Protein AF-A0A1X7VR69-F1 (afdb_monomer_lite)

Structure (mmCIF, N/CA/C/O backbone):
data_AF-A0A1X7VR69-F1
#
_entry.id   AF-A0A1X7VR69-F1
#
loop_
_atom_site.group_PDB
_atom_site.id
_atom_site.type_symbol
_atom_site.label_atom_id
_atom_site.label_alt_id
_atom_site.label_comp_id
_atom_site.label_asym_id
_atom_site.label_entity_id
_atom_site.label_seq_id
_atom_site.pdbx_PDB_ins_code
_atom_site.Cartn_x
_atom_site.Cartn_y
_atom_site.Cartn_z
_atom_site.occupancy
_atom_site.B_iso_or_equiv
_atom_site.auth_seq_id
_atom_site.auth_comp_id
_atom_site.auth_asym_id
_atom_site.auth_atom_id
_atom_site.pdbx_PDB_model_num
ATOM 1 N N . MET A 1 1 ? -7.057 25.948 -11.021 1.00 40.62 1 MET A N 1
ATOM 2 C CA . MET A 1 1 ? -7.199 24.476 -10.933 1.00 40.62 1 MET A CA 1
ATOM 3 C C . MET A 1 1 ? -6.346 23.959 -9.786 1.00 40.62 1 MET A C 1
ATOM 5 O O . MET A 1 1 ? -5.174 24.310 -9.721 1.00 40.62 1 MET A O 1
ATOM 9 N N . ARG A 1 2 ? -6.923 23.201 -8.846 1.00 49.00 2 ARG A N 1
ATOM 10 C CA . ARG A 1 2 ? -6.155 22.525 -7.790 1.00 49.00 2 ARG A CA 1
ATOM 11 C C . ARG A 1 2 ? -5.768 21.129 -8.292 1.00 49.00 2 ARG A C 1
ATOM 13 O O . ARG A 1 2 ? -6.654 20.323 -8.523 1.00 49.00 2 ARG A O 1
ATOM 20 N N . GLY A 1 3 ? -4.468 20.858 -8.397 1.00 63.47 3 GLY A N 1
ATOM 21 C CA . GLY A 1 3 ? -3.922 19.511 -8.611 1.00 63.47 3 GLY A CA 1
ATOM 22 C C . GLY A 1 3 ? -3.914 19.012 -10.060 1.00 63.47 3 GLY A C 1
ATOM 23 O O . GLY A 1 3 ? -4.536 19.594 -10.944 1.00 63.47 3 GLY A O 1
ATOM 24 N N . ALA A 1 4 ? -3.158 17.933 -10.284 1.00 70.06 4 ALA A N 1
ATOM 25 C CA . ALA A 1 4 ? -3.214 17.156 -11.518 1.00 70.06 4 ALA A CA 1
ATOM 26 C C . ALA A 1 4 ? -4.571 16.423 -11.622 1.00 70.06 4 ALA A C 1
ATOM 28 O O . ALA A 1 4 ? -5.158 16.105 -10.578 1.00 70.06 4 ALA A O 1
ATOM 29 N N . PRO A 1 5 ? -5.067 16.136 -12.841 1.00 77.81 5 PRO A N 1
ATOM 30 C CA . PRO A 1 5 ? -6.246 15.295 -13.031 1.00 77.81 5 PRO A CA 1
ATOM 31 C C . PRO A 1 5 ? -6.107 13.965 -12.276 1.00 77.81 5 PRO A C 1
ATOM 33 O O . PRO A 1 5 ? -5.061 13.318 -12.348 1.00 77.81 5 PRO A O 1
ATOM 36 N N . HIS A 1 6 ? -7.144 13.577 -11.538 1.00 86.06 6 HIS A N 1
ATOM 37 C CA . HIS A 1 6 ? -7.204 12.324 -10.787 1.00 86.06 6 HIS A CA 1
ATOM 38 C C . HIS A 1 6 ? -8.634 11.783 -10.781 1.00 86.06 6 HIS A C 1
ATOM 40 O O . HIS A 1 6 ? -9.585 12.533 -10.998 1.00 86.06 6 HIS A O 1
ATOM 46 N N . TYR A 1 7 ? -8.761 10.482 -10.534 1.00 85.31 7 TYR A N 1
ATOM 47 C CA . TYR A 1 7 ? -10.036 9.777 -10.485 1.00 85.31 7 TYR A CA 1
ATOM 48 C C . TYR A 1 7 ? -10.262 9.202 -9.090 1.00 85.31 7 TYR A C 1
ATOM 50 O O . TYR A 1 7 ? -9.344 8.635 -8.495 1.00 85.31 7 TYR A O 1
ATOM 58 N N . HIS A 1 8 ? -11.497 9.306 -8.610 1.00 86.06 8 HIS A N 1
ATOM 59 C CA . HIS A 1 8 ? -12.001 8.515 -7.494 1.00 86.06 8 HIS A CA 1
ATOM 60 C C . HIS A 1 8 ? -12.734 7.311 -8.087 1.00 86.06 8 HIS A C 1
ATOM 62 O O . HIS A 1 8 ? -13.628 7.481 -8.914 1.00 86.06 8 HIS A O 1
ATOM 68 N N . ILE A 1 9 ? -12.310 6.097 -7.733 1.00 87.19 9 ILE A N 1
ATOM 69 C CA . ILE A 1 9 ? -12.831 4.853 -8.314 1.00 87.19 9 ILE A CA 1
ATOM 70 C C . ILE A 1 9 ? -13.167 3.890 -7.181 1.00 87.19 9 ILE A C 1
ATOM 72 O O . ILE A 1 9 ? -12.356 3.684 -6.279 1.00 87.19 9 ILE A O 1
ATOM 76 N N . LEU A 1 10 ? -14.337 3.262 -7.273 1.00 87.94 10 LEU A N 1
ATOM 77 C CA . LEU A 1 10 ? -14.704 2.099 -6.475 1.00 87.94 10 LEU A CA 1
ATOM 78 C C . LEU A 1 10 ? -14.611 0.854 -7.359 1.00 87.94 10 LEU A C 1
ATOM 80 O O . LEU A 1 10 ? -15.215 0.801 -8.429 1.00 87.94 10 LEU A O 1
ATOM 84 N N . LEU A 1 11 ? -13.834 -0.136 -6.919 1.00 88.62 11 LEU A N 1
ATOM 85 C CA . LEU A 1 11 ? -13.687 -1.416 -7.608 1.00 88.62 11 LEU A CA 1
ATOM 86 C C . LEU A 1 11 ? -14.451 -2.479 -6.829 1.00 88.62 11 LEU A C 1
ATOM 88 O O . LEU A 1 11 ? -14.014 -2.904 -5.760 1.00 88.62 11 LEU A O 1
ATOM 92 N N . TRP A 1 12 ? -15.593 -2.897 -7.367 1.00 89.06 12 TRP A N 1
ATOM 93 C CA . TRP A 1 12 ? -16.357 -4.000 -6.803 1.00 89.06 12 TRP A CA 1
ATOM 94 C C . TRP A 1 12 ? -15.747 -5.330 -7.241 1.00 89.06 12 TRP A C 1
ATOM 96 O O . TRP A 1 12 ? -15.556 -5.567 -8.434 1.00 89.06 12 TRP A O 1
ATOM 106 N N . ILE A 1 13 ? -15.440 -6.195 -6.277 1.00 90.12 13 ILE A N 1
ATOM 107 C CA . ILE A 1 13 ? -14.959 -7.553 -6.528 1.00 90.12 13 ILE A CA 1
ATOM 108 C C . ILE A 1 13 ? -16.006 -8.502 -5.966 1.00 90.12 13 ILE A C 1
ATOM 110 O O . ILE A 1 13 ? -16.326 -8.455 -4.778 1.00 90.12 13 ILE A O 1
ATOM 114 N N . GLU A 1 14 ? -16.549 -9.346 -6.836 1.00 89.94 14 GLU A N 1
ATOM 115 C CA . GLU A 1 14 ? -17.509 -10.367 -6.441 1.00 89.94 14 GLU A CA 1
ATOM 116 C C . GLU A 1 14 ? -16.890 -11.301 -5.391 1.00 89.94 14 GLU A C 1
ATOM 118 O O . GLU A 1 14 ? -15.737 -11.715 -5.525 1.00 89.94 14 GLU A O 1
ATOM 123 N N . ASN A 1 15 ? -17.654 -11.612 -4.340 1.00 89.31 15 ASN A N 1
ATOM 124 C CA . ASN A 1 15 ? -17.238 -12.493 -3.244 1.00 89.31 15 ASN A CA 1
ATOM 125 C C . ASN A 1 15 ? -15.947 -12.053 -2.525 1.00 89.31 15 ASN A C 1
ATOM 127 O O . ASN A 1 15 ? -15.228 -12.889 -1.979 1.00 89.31 15 ASN A O 1
ATOM 131 N N . ALA A 1 16 ? -15.631 -10.752 -2.516 1.00 91.38 16 ALA A N 1
ATOM 132 C CA . ALA A 1 16 ? -14.581 -10.239 -1.644 1.00 91.38 16 ALA A CA 1
ATOM 133 C C . ALA A 1 16 ? -14.927 -10.554 -0.174 1.00 91.38 16 ALA A C 1
ATOM 135 O O . ALA A 1 16 ? -16.074 -10.324 0.227 1.00 91.38 16 ALA A O 1
ATOM 136 N N . PRO A 1 17 ? -13.967 -11.055 0.629 1.00 92.75 17 PRO A N 1
ATOM 137 C CA . PRO A 1 17 ? -14.214 -11.342 2.036 1.00 92.75 17 PRO A CA 1
ATOM 138 C C . PRO A 1 17 ? -14.512 -10.037 2.778 1.00 92.75 17 PRO A C 1
ATOM 140 O O . PRO A 1 17 ? -14.165 -8.960 2.291 1.00 92.75 17 PRO A O 1
ATOM 143 N N . VAL A 1 18 ? -15.143 -10.120 3.945 1.00 88.38 18 VAL A N 1
ATOM 144 C CA . VAL A 1 18 ? -15.627 -8.995 4.752 1.00 88.38 18 VAL A CA 1
ATOM 145 C C . VAL A 1 18 ? -15.088 -9.108 6.174 1.00 88.38 18 VAL A C 1
ATOM 147 O O . VAL A 1 18 ? -15.198 -10.153 6.819 1.00 88.38 18 VAL A O 1
ATOM 150 N N . VAL A 1 19 ? -14.533 -8.010 6.697 1.00 86.69 19 VAL A N 1
ATOM 151 C CA . VAL A 1 19 ? -13.987 -7.986 8.061 1.00 86.69 19 VAL A CA 1
ATOM 152 C C . VAL A 1 19 ? -15.101 -8.210 9.082 1.00 86.69 19 VAL A C 1
ATOM 154 O O . VAL A 1 19 ? -16.153 -7.580 9.021 1.00 86.69 19 VAL A O 1
ATOM 157 N N . GLY A 1 20 ? -14.852 -9.106 10.039 1.00 84.81 20 GLY A N 1
ATOM 158 C CA . GLY A 1 20 ? -15.806 -9.455 11.094 1.00 84.81 20 GLY A CA 1
ATOM 159 C C . GLY A 1 20 ? -16.862 -10.484 10.679 1.00 84.81 20 GLY A C 1
ATOM 160 O O . GLY A 1 20 ? -17.636 -10.911 11.531 1.00 84.81 20 GLY A O 1
ATOM 161 N N . ILE A 1 21 ? -16.882 -10.902 9.407 1.00 88.38 21 ILE A N 1
ATOM 162 C CA . ILE A 1 21 ? -17.736 -11.989 8.908 1.00 88.38 21 ILE A CA 1
ATOM 163 C C . ILE A 1 21 ? -16.867 -13.172 8.485 1.00 88.38 21 ILE A C 1
ATOM 165 O O . ILE A 1 21 ? -17.025 -14.271 9.013 1.00 88.38 21 ILE A O 1
ATOM 169 N N . ASP A 1 22 ? -15.946 -12.936 7.553 1.00 92.19 22 ASP A N 1
ATOM 170 C CA . ASP A 1 22 ? -15.047 -13.958 7.026 1.00 92.19 22 ASP A CA 1
ATOM 171 C C . ASP A 1 22 ? -13.801 -14.106 7.906 1.00 92.19 22 ASP A C 1
ATOM 173 O O . ASP A 1 22 ? -13.505 -13.269 8.771 1.00 92.19 22 ASP A O 1
ATOM 177 N N . ARG A 1 23 ? -13.052 -15.195 7.699 1.00 92.94 23 ARG A N 1
ATOM 178 C CA . ARG A 1 23 ? -11.877 -15.495 8.524 1.00 92.94 23 ARG A CA 1
ATOM 179 C C . ARG A 1 23 ? -10.810 -14.403 8.368 1.00 92.94 23 ARG A C 1
ATOM 181 O O . ARG A 1 23 ? -10.522 -13.998 7.237 1.00 92.94 23 ARG A O 1
ATOM 188 N N . PRO A 1 24 ? -10.169 -13.944 9.460 1.00 91.25 24 PRO A N 1
ATOM 189 C CA . PRO A 1 24 ? -9.133 -12.913 9.388 1.00 91.25 24 PRO A CA 1
ATOM 190 C C . PRO A 1 24 ? -8.010 -13.240 8.399 1.00 91.25 24 PRO A C 1
ATOM 192 O O . PRO A 1 24 ? -7.502 -12.342 7.727 1.00 91.25 24 PRO A O 1
ATOM 195 N N . GLU A 1 25 ? -7.645 -14.515 8.274 1.00 93.44 25 GLU A N 1
ATOM 196 C CA . GLU A 1 25 ? -6.610 -14.999 7.362 1.00 93.44 25 GLU A CA 1
ATOM 197 C C . GLU A 1 25 ? -7.023 -14.835 5.894 1.00 93.44 25 GLU A C 1
ATOM 199 O O . GLU A 1 25 ? -6.213 -14.407 5.073 1.00 93.44 25 GLU A O 1
ATOM 204 N N . GLU A 1 26 ? -8.290 -15.113 5.573 1.00 94.50 26 GLU A N 1
ATOM 205 C CA . GLU A 1 26 ? -8.849 -14.955 4.226 1.00 94.50 26 GLU A CA 1
ATOM 206 C C . GLU A 1 26 ? -8.886 -13.478 3.828 1.00 94.50 26 GLU A C 1
ATOM 208 O O . GLU A 1 26 ? -8.443 -13.115 2.736 1.00 94.50 26 GLU A O 1
ATOM 213 N N . VAL A 1 27 ? -9.317 -12.602 4.743 1.00 94.12 27 VAL A N 1
ATOM 214 C CA . VAL A 1 27 ? -9.287 -11.150 4.522 1.00 94.12 27 VAL A CA 1
ATOM 215 C C . VAL A 1 27 ? -7.850 -10.652 4.341 1.00 94.12 27 VAL A C 1
ATOM 217 O O . VAL A 1 27 ? -7.565 -9.895 3.412 1.00 94.12 27 VAL A O 1
ATOM 220 N N . CYS A 1 28 ? -6.928 -11.085 5.205 1.00 94.44 28 CYS A N 1
ATOM 221 C CA . CYS A 1 28 ? -5.522 -10.697 5.127 1.00 94.44 28 CYS A CA 1
ATOM 222 C C . CYS A 1 28 ? -4.900 -11.105 3.788 1.00 94.44 28 CYS A C 1
ATOM 224 O O . CYS A 1 28 ? -4.306 -10.257 3.118 1.00 94.44 28 CYS A O 1
ATOM 226 N N . SER A 1 29 ? -5.078 -12.364 3.378 1.00 95.25 29 SER A N 1
ATOM 227 C CA . SER A 1 29 ? -4.581 -12.867 2.094 1.00 95.25 29 SER A CA 1
ATOM 228 C C . SER A 1 29 ? -5.179 -12.076 0.935 1.00 95.25 29 SER A C 1
ATOM 230 O O . SER A 1 29 ? -4.450 -11.599 0.069 1.00 95.25 29 SER A O 1
ATOM 232 N N . PHE A 1 30 ? -6.495 -11.839 0.956 1.00 95.62 30 PHE A N 1
ATOM 233 C CA . PHE A 1 30 ? -7.176 -11.096 -0.100 1.00 95.62 30 PHE A CA 1
ATOM 234 C C . PHE A 1 30 ? -6.609 -9.684 -0.293 1.00 95.62 30 PHE A C 1
ATOM 236 O O . PHE A 1 30 ? -6.402 -9.257 -1.436 1.00 95.62 30 PHE A O 1
ATOM 243 N N . ILE A 1 31 ? -6.345 -8.974 0.812 1.00 95.31 31 ILE A N 1
ATOM 244 C CA . ILE A 1 31 ? -5.724 -7.645 0.800 1.00 95.31 31 ILE A CA 1
ATOM 245 C C . ILE A 1 31 ? -4.289 -7.736 0.278 1.00 95.31 31 ILE A C 1
ATOM 247 O O . ILE A 1 31 ? -3.938 -6.984 -0.632 1.00 95.31 31 ILE A O 1
ATOM 251 N N . GLN A 1 32 ? -3.461 -8.630 0.830 1.00 95.25 32 GLN A N 1
ATOM 252 C CA . GLN A 1 32 ? -2.037 -8.725 0.484 1.00 95.25 32 GLN A CA 1
ATOM 253 C C . GLN A 1 32 ? -1.800 -9.126 -0.976 1.00 95.25 32 GLN A C 1
ATOM 255 O O . GLN A 1 32 ? -0.843 -8.646 -1.584 1.00 95.25 32 GLN A O 1
ATOM 260 N N . ASP A 1 33 ? -2.696 -9.919 -1.562 1.00 95.75 33 ASP A N 1
ATOM 261 C CA . ASP A 1 33 ? -2.633 -10.309 -2.974 1.00 95.75 33 ASP A CA 1
ATOM 262 C C . ASP A 1 33 ? -2.873 -9.131 -3.932 1.00 95.75 33 ASP A C 1
ATOM 264 O O . ASP A 1 33 ? -2.450 -9.155 -5.089 1.00 95.75 33 ASP A O 1
ATOM 268 N N . ARG A 1 34 ? -3.587 -8.093 -3.479 1.00 95.94 34 ARG A N 1
ATOM 269 C CA . ARG A 1 34 ? -4.098 -7.014 -4.344 1.00 95.94 34 ARG A CA 1
ATOM 270 C C . ARG A 1 34 ? -3.518 -5.648 -4.023 1.00 95.94 34 ARG A C 1
ATOM 272 O O . ARG A 1 34 ? -3.483 -4.793 -4.907 1.00 95.94 34 ARG A O 1
ATOM 279 N N . ILE A 1 35 ? -3.097 -5.417 -2.789 1.00 96.50 35 ILE A N 1
ATOM 280 C CA . ILE A 1 35 ? -2.642 -4.120 -2.302 1.00 96.50 35 ILE A CA 1
ATOM 281 C C . ILE A 1 35 ? -1.310 -4.322 -1.593 1.00 96.50 35 ILE A C 1
ATOM 283 O O . ILE A 1 35 ? -1.188 -5.098 -0.649 1.00 96.50 35 ILE A O 1
ATOM 287 N N . THR A 1 36 ? -0.303 -3.575 -2.026 1.00 97.25 36 THR A N 1
ATOM 288 C CA . THR A 1 36 ? 1.035 -3.619 -1.449 1.00 97.25 36 THR A CA 1
ATOM 289 C C . THR A 1 36 ? 1.611 -2.215 -1.309 1.00 97.25 36 THR A C 1
ATOM 291 O O . THR A 1 36 ? 1.193 -1.281 -1.988 1.00 97.25 36 THR A O 1
ATOM 294 N N . CYS A 1 37 ? 2.587 -2.053 -0.421 1.00 97.25 37 CYS A N 1
ATOM 295 C CA . CYS A 1 37 ? 3.471 -0.888 -0.386 1.00 97.25 37 CYS A CA 1
ATOM 296 C C . CYS A 1 37 ? 4.927 -1.273 -0.686 1.00 97.25 37 CYS A C 1
ATOM 298 O O . CYS A 1 37 ? 5.840 -0.493 -0.424 1.00 97.25 37 CYS A O 1
ATOM 300 N N . HIS A 1 38 ? 5.147 -2.485 -1.205 1.00 97.62 38 HIS A N 1
ATOM 301 C CA . HIS A 1 38 ? 6.476 -3.024 -1.446 1.00 97.62 38 HIS A CA 1
ATOM 302 C C . HIS A 1 38 ? 7.202 -2.259 -2.556 1.00 97.62 38 HIS A C 1
ATOM 304 O O . HIS A 1 38 ? 6.595 -1.924 -3.576 1.00 97.62 38 HIS A O 1
ATOM 310 N N . ILE A 1 39 ? 8.501 -2.014 -2.380 1.00 98.12 39 ILE A N 1
ATOM 311 C CA . ILE A 1 39 ? 9.385 -1.560 -3.461 1.00 98.12 39 ILE A CA 1
ATOM 312 C C . ILE A 1 39 ? 10.053 -2.810 -4.054 1.00 98.12 39 ILE A C 1
ATOM 314 O O . ILE A 1 39 ? 10.913 -3.380 -3.382 1.00 98.12 39 ILE A O 1
ATOM 318 N N . PRO A 1 40 ? 9.692 -3.240 -5.281 1.00 97.50 40 PRO A N 1
ATOM 319 C CA . PRO A 1 40 ? 10.303 -4.414 -5.904 1.00 97.50 40 PRO A CA 1
ATOM 320 C C . PRO A 1 40 ? 11.804 -4.227 -6.107 1.00 97.50 40 PRO A C 1
ATOM 322 O O . PRO A 1 40 ? 12.267 -3.100 -6.278 1.00 97.50 40 PRO A O 1
ATOM 325 N N . ASP A 1 41 ? 12.561 -5.317 -6.155 1.00 97.19 41 ASP A N 1
ATOM 326 C CA . ASP A 1 41 ? 13.989 -5.253 -6.460 1.00 97.19 41 ASP A CA 1
ATOM 327 C C . ASP A 1 41 ? 14.239 -4.746 -7.896 1.00 97.19 41 ASP A C 1
ATOM 329 O O . ASP A 1 41 ? 13.531 -5.094 -8.845 1.00 97.19 41 ASP A O 1
ATOM 333 N N . SER A 1 42 ? 15.247 -3.884 -8.053 1.00 97.06 42 SER A N 1
ATOM 334 C CA . SER A 1 42 ? 15.538 -3.212 -9.323 1.00 97.06 42 SER A CA 1
ATOM 335 C C . SER A 1 42 ? 16.151 -4.131 -10.378 1.00 97.06 42 SER A C 1
ATOM 337 O O . SER A 1 42 ? 16.090 -3.796 -11.556 1.00 97.06 42 SER A O 1
ATOM 339 N N . ASN A 1 43 ? 16.729 -5.271 -9.989 1.00 97.62 43 ASN A N 1
ATOM 340 C CA . ASN A 1 43 ? 17.314 -6.233 -10.924 1.00 97.62 43 ASN A CA 1
ATOM 341 C C . ASN A 1 43 ? 16.255 -7.210 -11.448 1.00 97.62 43 ASN A C 1
ATOM 343 O O . ASN A 1 43 ? 16.279 -7.591 -12.614 1.00 97.62 43 ASN A O 1
ATOM 347 N N . THR A 1 44 ? 15.307 -7.600 -10.594 1.00 97.50 44 THR A N 1
ATOM 348 C CA . THR A 1 44 ? 14.253 -8.573 -10.931 1.00 97.50 44 THR A CA 1
ATOM 349 C C . THR A 1 44 ? 12.992 -7.935 -11.507 1.00 97.50 44 THR A C 1
ATOM 351 O O . THR A 1 44 ? 12.268 -8.568 -12.272 1.00 97.50 44 THR A O 1
ATOM 354 N N . SER A 1 45 ? 12.680 -6.692 -11.141 1.00 97.31 45 SER A N 1
ATOM 355 C CA . SER A 1 45 ? 11.481 -5.978 -11.596 1.00 97.31 45 SER A CA 1
ATOM 356 C C . SER A 1 45 ? 11.764 -4.484 -11.814 1.00 97.31 45 SER A C 1
ATOM 358 O O . SER A 1 45 ? 11.130 -3.640 -11.169 1.00 97.31 45 SER A O 1
ATOM 360 N N . PRO A 1 46 ? 12.680 -4.134 -12.743 1.00 97.88 46 PRO A N 1
ATOM 361 C CA . PRO A 1 46 ? 13.132 -2.757 -12.961 1.00 97.88 46 PRO A CA 1
ATOM 362 C C . PRO A 1 46 ? 11.982 -1.795 -13.273 1.00 97.88 46 PRO A C 1
ATOM 364 O O . PRO A 1 46 ? 11.902 -0.715 -12.688 1.00 97.88 46 PRO A O 1
ATOM 367 N N . ASP A 1 47 ? 11.038 -2.206 -14.123 1.00 97.94 47 ASP A N 1
ATOM 368 C CA . ASP A 1 47 ? 9.907 -1.360 -14.512 1.00 97.94 47 ASP A CA 1
ATOM 369 C C . ASP A 1 47 ? 9.002 -1.021 -13.326 1.00 97.94 47 ASP A C 1
ATOM 371 O O . ASP A 1 47 ? 8.634 0.136 -13.122 1.00 97.94 47 ASP A O 1
ATOM 375 N N . LEU A 1 48 ? 8.632 -2.018 -12.514 1.00 98.12 48 LEU A N 1
ATOM 376 C CA . LEU A 1 48 ? 7.757 -1.778 -11.369 1.00 98.12 48 LEU A CA 1
ATOM 377 C C . LEU A 1 48 ? 8.500 -1.022 -10.261 1.00 98.12 48 LEU A C 1
ATOM 379 O O . LEU A 1 48 ? 7.915 -0.121 -9.665 1.00 98.12 48 LEU A O 1
ATOM 383 N N . ASN A 1 49 ? 9.786 -1.313 -10.038 1.00 98.56 49 ASN A N 1
ATOM 384 C CA . ASN A 1 49 ? 10.638 -0.521 -9.150 1.00 98.56 49 ASN A CA 1
ATOM 385 C C . ASN A 1 49 ? 10.630 0.961 -9.564 1.00 98.56 49 ASN A C 1
ATOM 387 O O . ASN A 1 49 ? 10.347 1.831 -8.736 1.00 98.56 49 ASN A O 1
ATOM 391 N N . PHE A 1 50 ? 10.842 1.250 -10.851 1.00 98.50 50 PHE A N 1
ATOM 392 C CA . PHE A 1 50 ? 10.794 2.609 -11.385 1.00 98.50 50 PHE A CA 1
ATOM 393 C C . PHE A 1 50 ? 9.425 3.265 -11.165 1.00 98.50 50 PHE A C 1
ATOM 395 O O . PHE A 1 50 ? 9.347 4.399 -10.695 1.00 98.50 50 PHE A O 1
ATOM 402 N N . LEU A 1 51 ? 8.326 2.563 -11.455 1.00 98.44 51 LEU A N 1
ATOM 403 C CA . LEU A 1 51 ? 6.979 3.110 -11.271 1.00 98.44 51 LEU A CA 1
ATOM 404 C C . LEU A 1 51 ? 6.670 3.418 -9.800 1.00 98.44 51 LEU A C 1
A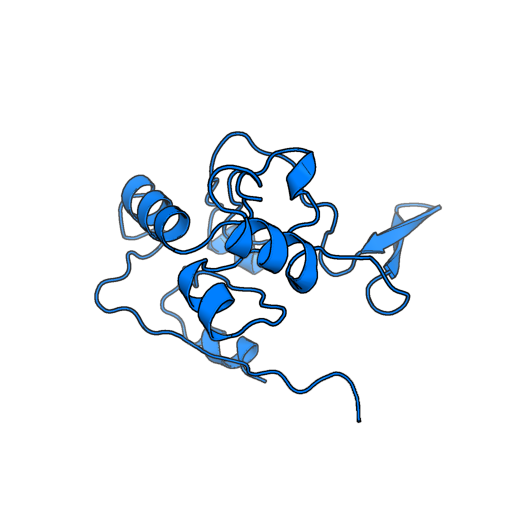TOM 406 O O . LEU A 1 51 ? 6.122 4.481 -9.500 1.00 98.44 51 LEU A O 1
ATOM 410 N N . VAL A 1 52 ? 7.033 2.526 -8.877 1.00 98.06 52 VAL A N 1
ATOM 411 C CA . VAL A 1 52 ? 6.801 2.713 -7.437 1.00 98.06 52 VAL A CA 1
ATOM 412 C C . VAL A 1 52 ? 7.629 3.880 -6.909 1.00 98.06 52 VAL A C 1
ATOM 414 O O . VAL A 1 52 ? 7.085 4.790 -6.278 1.00 98.06 52 VAL A O 1
ATOM 417 N N . THR A 1 53 ? 8.926 3.902 -7.219 1.00 97.69 53 THR A N 1
ATOM 418 C CA . THR A 1 53 ? 9.836 4.964 -6.768 1.00 97.69 53 THR A CA 1
ATOM 419 C C . THR A 1 53 ? 9.457 6.331 -7.340 1.00 97.69 53 THR A C 1
ATOM 421 O O . THR A 1 53 ? 9.557 7.340 -6.637 1.00 97.69 53 THR A O 1
ATOM 424 N N . LYS A 1 54 ? 8.958 6.374 -8.581 1.00 97.25 54 LYS A N 1
ATOM 425 C CA . LYS A 1 54 ? 8.529 7.607 -9.248 1.00 97.25 54 LYS A CA 1
ATOM 426 C C . LYS A 1 54 ? 7.175 8.119 -8.762 1.00 97.25 54 LYS A C 1
ATOM 428 O O . LYS A 1 54 ? 7.045 9.319 -8.526 1.00 97.25 54 LYS A O 1
ATOM 433 N N . TYR A 1 55 ? 6.174 7.246 -8.640 1.00 96.38 55 TYR A N 1
ATOM 434 C CA . TYR A 1 55 ? 4.781 7.670 -8.463 1.00 96.38 55 TYR A CA 1
ATOM 435 C C . TYR A 1 55 ? 4.208 7.426 -7.069 1.00 96.38 55 TYR A C 1
ATOM 437 O O . TYR A 1 55 ? 3.299 8.153 -6.679 1.00 96.38 55 TYR A O 1
ATOM 445 N N . GLN A 1 56 ? 4.707 6.448 -6.308 1.00 97.38 56 GLN A N 1
ATOM 446 C CA . GLN A 1 56 ? 4.117 6.066 -5.014 1.00 97.38 56 GLN A CA 1
ATOM 447 C C . GLN A 1 56 ? 4.898 6.578 -3.800 1.00 97.38 56 GLN A C 1
ATOM 449 O O . GLN A 1 56 ? 4.417 6.481 -2.673 1.00 97.38 56 GLN A O 1
ATOM 454 N N . MET A 1 57 ? 6.077 7.170 -4.004 1.00 96.81 57 MET A N 1
ATOM 455 C CA . MET A 1 57 ? 6.888 7.729 -2.922 1.00 96.81 57 MET A CA 1
ATOM 456 C C . MET A 1 57 ? 6.347 9.077 -2.428 1.00 96.81 57 MET A C 1
ATOM 458 O O . MET A 1 57 ? 6.505 10.117 -3.073 1.00 96.81 57 MET A O 1
ATOM 462 N N . HIS A 1 58 ? 5.780 9.089 -1.222 1.00 96.00 58 HIS A N 1
ATOM 463 C CA . HIS A 1 58 ? 5.271 10.295 -0.587 1.00 96.00 58 HIS A CA 1
ATOM 464 C C . HIS A 1 58 ? 6.394 11.230 -0.117 1.00 96.00 58 HIS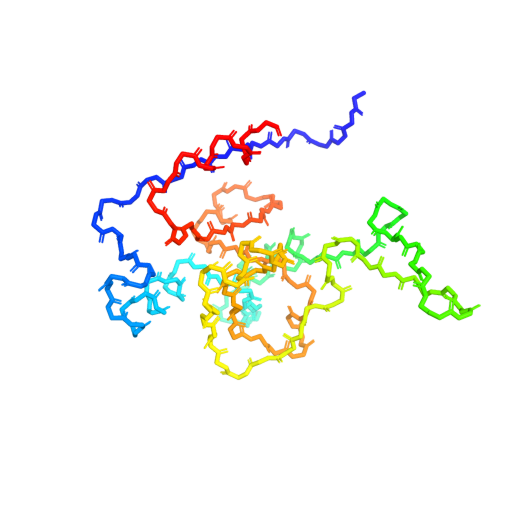 A C 1
ATOM 466 O O . HIS A 1 58 ? 7.136 10.963 0.840 1.00 96.00 58 HIS A O 1
ATOM 472 N N . LYS A 1 59 ? 6.434 12.425 -0.707 1.00 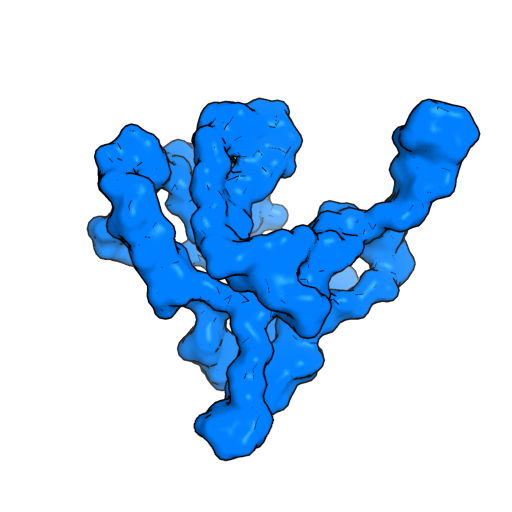94.56 59 LYS A N 1
ATOM 473 C CA . LYS A 1 59 ? 7.278 13.539 -0.264 1.00 94.56 59 LYS A CA 1
ATOM 474 C C . LYS A 1 59 ? 6.410 14.591 0.417 1.00 94.56 59 LYS A C 1
ATOM 476 O O . LYS A 1 59 ? 5.475 15.117 -0.183 1.00 94.56 59 LYS A O 1
ATOM 481 N N . CYS A 1 60 ? 6.716 14.898 1.679 1.00 94.25 60 CYS A N 1
ATOM 482 C CA . CYS A 1 60 ? 5.919 15.871 2.417 1.00 94.25 60 CYS A CA 1
ATOM 483 C C . CYS A 1 60 ? 6.080 17.273 1.816 1.00 94.25 60 CYS A C 1
ATOM 485 O O . CYS A 1 60 ? 7.191 17.803 1.777 1.00 94.25 60 CYS A O 1
ATOM 487 N N . SER A 1 61 ? 4.969 17.908 1.449 1.00 91.88 61 SER A N 1
ATOM 488 C CA . SER A 1 61 ? 4.912 19.302 1.003 1.00 91.88 61 SER A CA 1
ATOM 489 C C . SER A 1 61 ? 4.222 20.192 2.044 1.00 91.88 61 SER A C 1
ATOM 491 O O . SER A 1 61 ? 3.722 19.707 3.062 1.00 91.88 61 SER A O 1
ATOM 493 N N . LYS A 1 62 ? 4.157 21.507 1.789 1.00 91.75 62 LYS A N 1
ATOM 494 C CA . LYS A 1 62 ? 3.391 22.449 2.630 1.00 91.75 62 LYS A CA 1
ATOM 495 C C . LYS A 1 62 ? 1.913 22.056 2.753 1.00 91.75 62 LYS A C 1
ATOM 497 O O . LYS A 1 62 ? 1.297 22.345 3.766 1.00 91.75 62 LYS A O 1
ATOM 502 N N . TYR A 1 63 ? 1.364 21.371 1.748 1.00 89.12 63 TYR A N 1
ATOM 503 C CA . TYR A 1 63 ? -0.031 20.937 1.745 1.00 89.12 63 TYR A CA 1
ATOM 504 C C . TYR A 1 63 ? -0.323 19.850 2.787 1.00 89.12 63 TYR A C 1
ATOM 506 O O . TYR A 1 63 ? -1.381 19.865 3.418 1.00 89.12 63 TYR A O 1
ATOM 514 N N . CYS A 1 64 ? 0.595 18.894 2.976 1.00 92.88 64 CYS A N 1
ATOM 515 C CA . CYS A 1 64 ? 0.360 17.801 3.914 1.00 92.88 64 CYS A CA 1
ATOM 516 C C . CYS A 1 64 ? 0.916 18.065 5.316 1.00 92.88 64 CYS A C 1
ATOM 518 O O . CYS A 1 64 ? 0.409 17.480 6.269 1.00 92.88 64 CYS A O 1
ATOM 520 N N . LYS A 1 65 ? 1.923 18.933 5.475 1.00 95.00 65 LYS A N 1
ATOM 521 C CA . LYS A 1 65 ? 2.474 19.276 6.793 1.00 95.00 65 LYS A CA 1
ATOM 522 C C . LYS A 1 65 ? 1.484 20.141 7.578 1.00 95.00 65 LYS A C 1
ATOM 524 O O . LYS A 1 65 ? 1.121 21.228 7.141 1.00 95.00 65 LYS A O 1
ATOM 529 N N . ARG A 1 66 ? 1.075 19.668 8.753 1.00 92.62 66 ARG A N 1
ATOM 530 C CA . ARG A 1 66 ? 0.223 20.383 9.710 1.00 92.62 66 ARG A CA 1
ATOM 531 C C . ARG A 1 66 ? 0.936 20.491 11.048 1.00 92.62 66 ARG A C 1
ATOM 533 O O . ARG A 1 66 ? 1.543 19.524 11.498 1.00 92.62 66 ARG A O 1
ATOM 540 N N . ASN A 1 67 ? 0.832 21.647 11.693 1.00 93.88 67 ASN A N 1
ATOM 541 C CA . ASN A 1 67 ? 1.289 21.808 13.068 1.00 93.88 67 ASN A CA 1
ATOM 542 C C . ASN A 1 67 ? 0.164 21.373 14.004 1.00 93.88 67 ASN A C 1
ATOM 544 O O . ASN A 1 67 ? -0.939 21.910 13.947 1.00 93.88 67 ASN A O 1
ATOM 548 N N . ILE A 1 68 ? 0.446 20.378 14.833 1.00 90.00 68 ILE A N 1
ATOM 549 C CA . ILE A 1 68 ? -0.494 19.813 15.795 1.00 90.00 68 ILE A CA 1
ATOM 550 C C . ILE A 1 68 ? 0.018 20.166 17.186 1.00 90.00 68 ILE A C 1
ATOM 552 O O . ILE A 1 68 ? 1.199 19.977 17.483 1.00 90.00 68 ILE A O 1
ATOM 556 N N . LYS A 1 69 ? -0.864 20.704 18.028 1.00 93.75 69 LYS A N 1
ATOM 557 C CA . LYS A 1 69 ? -0.548 21.013 19.422 1.00 93.75 69 LYS A CA 1
ATOM 558 C C . LYS A 1 69 ? -0.529 19.717 20.233 1.00 93.75 69 LYS A C 1
ATOM 560 O O . LYS A 1 69 ? -1.512 18.983 20.236 1.00 93.75 69 LYS A O 1
ATOM 565 N N . VAL A 1 70 ? 0.579 19.440 20.914 1.00 91.44 70 VAL A N 1
ATOM 566 C CA . VAL A 1 70 ? 0.746 18.292 21.814 1.00 91.44 70 VAL A CA 1
ATOM 567 C C . VAL A 1 70 ? 1.192 18.839 23.167 1.00 91.44 70 VAL A C 1
ATOM 569 O O . VAL A 1 70 ? 2.329 19.272 23.344 1.00 91.44 70 VAL A O 1
ATOM 572 N N . GLY A 1 71 ? 0.260 18.904 24.120 1.00 93.00 71 GLY A N 1
ATOM 573 C CA . GLY A 1 71 ? 0.483 19.591 25.392 1.00 93.00 71 GLY A CA 1
ATOM 574 C C . GLY A 1 71 ? 0.768 21.084 25.187 1.00 93.00 71 GLY A C 1
ATOM 575 O O . GLY A 1 71 ? -0.072 21.825 24.669 1.00 93.00 71 GLY A O 1
ATOM 576 N N . LYS A 1 72 ? 1.960 21.532 25.599 1.00 94.19 72 LYS A N 1
ATOM 577 C CA . LYS A 1 72 ? 2.416 22.928 25.452 1.00 94.19 72 LYS A CA 1
ATOM 578 C C . LYS A 1 72 ? 3.241 23.180 24.182 1.00 94.19 72 LYS A C 1
ATOM 580 O O . LYS A 1 72 ? 3.565 24.331 23.909 1.00 94.19 72 LYS A O 1
ATOM 585 N N . THR A 1 73 ? 3.581 22.146 23.409 1.00 95.12 73 THR A N 1
ATOM 586 C CA . THR A 1 73 ? 4.438 22.264 22.219 1.00 95.12 73 THR A CA 1
ATOM 587 C C . THR A 1 73 ? 3.651 22.039 20.927 1.00 95.12 73 THR A C 1
ATOM 589 O O . THR A 1 73 ? 2.542 21.502 20.932 1.00 95.12 73 THR A O 1
ATOM 592 N N . TYR A 1 74 ? 4.219 22.477 19.801 1.00 94.00 74 TYR A N 1
ATOM 593 C CA . TYR A 1 74 ? 3.698 22.192 18.465 1.00 94.00 74 TYR A CA 1
ATOM 594 C C . TYR A 1 74 ? 4.637 21.235 17.746 1.00 94.00 74 TYR A C 1
ATOM 596 O O . TYR A 1 74 ? 5.845 21.461 17.693 1.00 94.00 74 TYR A O 1
ATOM 604 N N . VAL A 1 75 ? 4.072 20.189 17.153 1.00 93.19 75 VAL A N 1
ATOM 605 C CA . VAL A 1 75 ? 4.806 19.230 16.328 1.00 93.19 75 VAL A CA 1
ATOM 606 C C . VAL A 1 75 ? 4.281 19.275 14.902 1.00 93.19 75 VAL A C 1
ATOM 608 O O . VAL A 1 75 ? 3.072 19.285 14.669 1.00 93.19 75 VAL A O 1
ATOM 611 N N . SER A 1 76 ? 5.190 19.303 13.929 1.00 93.75 76 SER A N 1
ATOM 612 C CA . SER A 1 76 ? 4.813 19.196 12.521 1.00 93.75 76 SER A CA 1
ATOM 613 C C . SER A 1 76 ? 4.572 17.728 12.174 1.00 93.75 76 SER A C 1
ATOM 615 O O . SER A 1 76 ? 5.471 16.900 12.316 1.00 93.75 76 SER A O 1
ATOM 617 N N . ARG A 1 77 ? 3.362 17.389 11.724 1.00 93.44 77 ARG A N 1
ATOM 618 C CA . ARG A 1 77 ? 2.981 16.038 11.288 1.00 93.44 77 ARG A CA 1
ATOM 619 C C . ARG A 1 77 ? 2.401 16.062 9.881 1.00 93.44 77 ARG A C 1
ATOM 621 O O . ARG A 1 77 ? 1.785 17.038 9.457 1.00 93.44 77 ARG A O 1
ATOM 628 N N . CYS A 1 78 ? 2.594 14.975 9.143 1.00 94.31 78 CYS A N 1
ATOM 629 C CA . CYS A 1 78 ? 1.918 14.789 7.867 1.00 94.31 78 CYS A CA 1
ATOM 630 C C . CYS A 1 78 ? 0.447 14.437 8.119 1.00 94.31 78 CYS A C 1
ATOM 632 O O . CYS A 1 78 ? 0.168 13.475 8.826 1.00 94.31 78 CYS A O 1
ATOM 634 N N . ARG A 1 79 ? -0.494 15.155 7.496 1.00 91.00 79 ARG A N 1
ATOM 635 C CA . ARG A 1 79 ? -1.938 14.858 7.565 1.00 91.00 79 ARG A CA 1
ATOM 636 C C . ARG A 1 79 ? -2.313 13.474 7.024 1.00 91.00 79 ARG A C 1
ATOM 638 O O . ARG A 1 79 ? -3.421 13.025 7.260 1.00 91.00 79 ARG A O 1
ATOM 645 N N . PHE A 1 80 ? -1.418 12.856 6.252 1.00 90.44 80 PHE A N 1
ATOM 646 C CA . PHE A 1 80 ? -1.563 11.508 5.694 1.00 90.44 80 PHE A CA 1
ATOM 647 C C . PHE A 1 80 ? -0.805 10.452 6.510 1.00 90.44 80 PHE A C 1
ATOM 649 O O . PHE A 1 80 ? -0.616 9.331 6.044 1.00 90.44 80 PHE A O 1
ATOM 656 N N . ASN A 1 81 ? -0.321 10.820 7.701 1.00 91.19 81 ASN A N 1
ATOM 657 C CA . ASN A 1 81 ? 0.374 9.938 8.638 1.00 91.19 81 ASN A CA 1
ATOM 658 C C . ASN A 1 81 ? 1.659 9.299 8.078 1.00 91.19 81 ASN A C 1
ATOM 660 O O . ASN A 1 81 ? 2.012 8.183 8.442 1.00 91.19 81 ASN A O 1
ATOM 664 N N . PHE A 1 82 ? 2.377 10.012 7.203 1.00 94.38 82 PHE A N 1
ATOM 665 C CA . PHE A 1 82 ? 3.728 9.632 6.777 1.00 94.38 82 PHE A CA 1
ATOM 666 C C . PHE A 1 82 ? 4.819 10.216 7.702 1.00 94.38 82 PHE A C 1
ATOM 668 O O . PHE A 1 82 ? 4.717 11.395 8.063 1.00 94.38 82 PHE A O 1
ATOM 675 N N . PRO A 1 83 ? 5.913 9.476 7.989 1.00 95.94 83 PRO A N 1
ATOM 676 C CA . PRO A 1 83 ? 6.144 8.077 7.613 1.00 95.94 83 PRO A CA 1
ATOM 677 C C . PRO A 1 83 ? 5.184 7.131 8.350 1.00 95.94 83 PRO A C 1
ATOM 679 O O . PRO A 1 83 ? 4.895 7.330 9.527 1.00 95.94 83 PRO A O 1
ATOM 682 N N . ARG A 1 84 ? 4.666 6.129 7.636 1.00 93.88 84 ARG A N 1
ATOM 683 C CA . ARG A 1 84 ? 3.799 5.092 8.206 1.00 93.88 84 ARG A CA 1
ATOM 684 C C . ARG A 1 84 ? 4.682 4.071 8.941 1.00 93.88 84 ARG A C 1
ATOM 686 O O . ARG A 1 84 ? 5.775 3.800 8.453 1.00 93.88 84 ARG A O 1
ATOM 693 N N . PRO A 1 85 ? 4.243 3.503 10.074 1.00 93.44 85 PRO A N 1
ATOM 694 C CA . PRO A 1 85 ? 5.082 2.616 10.879 1.00 93.44 85 PRO A CA 1
ATOM 695 C C . PRO A 1 85 ? 5.487 1.356 10.105 1.00 93.44 85 PRO A C 1
ATOM 697 O O . PRO A 1 85 ? 4.666 0.792 9.374 1.00 93.44 85 PRO A O 1
ATOM 700 N N . ALA A 1 86 ? 6.737 0.924 10.288 1.00 96.12 86 ALA A N 1
ATOM 701 C CA . ALA A 1 86 ? 7.201 -0.382 9.840 1.00 96.12 86 ALA A CA 1
ATOM 702 C C . ALA A 1 86 ? 6.516 -1.496 10.650 1.00 96.12 86 ALA A C 1
ATOM 704 O O . ALA A 1 86 ? 6.205 -1.320 11.831 1.00 96.12 86 ALA A O 1
ATOM 705 N N . ARG A 1 87 ? 6.223 -2.616 9.985 1.00 94.81 87 ARG A N 1
ATOM 706 C CA . ARG A 1 87 ? 5.534 -3.791 10.533 1.00 94.81 87 ARG A CA 1
ATOM 707 C C . ARG A 1 87 ? 5.960 -5.044 9.778 1.00 94.81 87 ARG A C 1
ATOM 709 O O . ARG A 1 87 ? 6.013 -5.027 8.548 1.00 94.81 87 ARG A O 1
ATOM 716 N N . ASP A 1 88 ? 6.153 -6.141 10.501 1.00 95.06 88 ASP A N 1
ATOM 717 C CA . ASP A 1 88 ? 6.589 -7.416 9.917 1.00 95.06 88 ASP A CA 1
ATOM 718 C C . ASP A 1 88 ? 5.452 -8.234 9.287 1.00 95.06 88 ASP A C 1
ATOM 720 O O . ASP A 1 88 ? 5.703 -9.102 8.445 1.00 95.06 88 ASP A O 1
ATOM 724 N N . SER A 1 89 ? 4.203 -7.921 9.638 1.00 94.69 89 SER A N 1
ATOM 725 C CA . SER A 1 89 ? 2.991 -8.585 9.155 1.00 94.69 89 SER A CA 1
ATOM 726 C C . SER A 1 89 ? 1.849 -7.591 8.916 1.00 94.69 89 SER A C 1
ATOM 728 O O . SER A 1 89 ? 1.875 -6.449 9.386 1.00 94.69 89 SER A O 1
ATOM 730 N N . ILE A 1 90 ? 0.848 -8.031 8.147 1.00 94.00 90 ILE A N 1
ATOM 731 C CA . ILE A 1 90 ? -0.428 -7.324 8.032 1.00 94.00 90 ILE A CA 1
ATOM 732 C C . ILE A 1 90 ? -1.164 -7.368 9.376 1.00 94.00 90 ILE A C 1
ATOM 734 O O . ILE A 1 90 ? -1.091 -8.349 10.111 1.00 94.00 90 ILE A O 1
ATOM 738 N N . CYS A 1 91 ? -1.867 -6.289 9.698 1.00 90.50 91 CYS A N 1
ATOM 739 C CA . CYS A 1 91 ? -2.682 -6.181 10.899 1.00 90.50 91 CYS A CA 1
ATOM 740 C C . CYS A 1 91 ? -4.042 -5.601 10.519 1.00 90.50 91 CYS A C 1
ATOM 742 O O . CYS A 1 91 ? -4.100 -4.525 9.921 1.00 90.50 91 CYS A O 1
ATOM 744 N N . ILE A 1 92 ? -5.110 -6.320 10.862 1.00 89.56 92 ILE A N 1
ATOM 745 C CA . ILE A 1 92 ? -6.489 -5.838 10.786 1.00 89.56 92 ILE A CA 1
ATOM 746 C C . ILE A 1 92 ? -6.866 -5.346 12.182 1.00 89.56 92 ILE A C 1
ATOM 748 O O . ILE A 1 92 ? -6.690 -6.061 13.167 1.00 89.56 92 ILE A O 1
ATOM 752 N N . ASN A 1 93 ? -7.346 -4.113 12.260 1.00 85.81 93 ASN A N 1
ATOM 753 C CA . ASN A 1 93 ? -7.905 -3.544 13.473 1.00 85.81 93 ASN A CA 1
ATOM 754 C C . ASN A 1 93 ? -9.399 -3.846 13.535 1.00 85.81 93 ASN A C 1
ATOM 756 O O . ASN A 1 93 ? -10.057 -4.040 12.513 1.00 85.81 93 ASN A O 1
ATOM 760 N N . ASP A 1 94 ? -9.940 -3.799 14.746 1.00 83.31 94 ASP A N 1
ATOM 761 C CA . ASP A 1 94 ? -11.380 -3.834 14.947 1.00 83.31 94 ASP A CA 1
ATOM 762 C C . ASP A 1 94 ? -12.071 -2.696 14.171 1.00 83.31 94 ASP A C 1
ATOM 764 O O . ASP A 1 94 ? -11.649 -1.534 14.239 1.00 83.31 94 ASP A O 1
ATOM 768 N N . VAL A 1 95 ? -13.110 -3.041 13.405 1.00 79.81 95 VAL A N 1
ATOM 769 C CA . VAL A 1 95 ? -13.793 -2.112 12.490 1.00 79.81 95 VAL A CA 1
ATOM 770 C C . VAL A 1 95 ? -14.480 -1.010 13.280 1.00 79.81 95 VAL A C 1
ATOM 772 O O . VAL A 1 95 ? -14.292 0.165 12.976 1.00 79.81 95 VAL A O 1
ATOM 775 N N . GLU A 1 96 ? -15.212 -1.367 14.336 1.00 79.38 96 GLU A N 1
ATOM 776 C CA . GLU A 1 96 ? -15.984 -0.411 15.127 1.00 79.38 96 GLU A CA 1
ATOM 777 C C . GLU A 1 96 ? -15.069 0.622 15.799 1.00 79.38 96 GLU A C 1
ATOM 779 O O . GLU A 1 96 ? -15.293 1.832 15.698 1.00 79.38 96 GLU A O 1
ATOM 784 N N . ASN A 1 97 ? -13.983 0.168 16.425 1.00 80.25 97 ASN A N 1
ATOM 785 C CA . ASN A 1 97 ? -12.987 1.051 17.020 1.00 80.25 97 ASN A CA 1
ATOM 786 C C . ASN A 1 97 ? -12.271 1.900 15.968 1.00 80.25 97 ASN A C 1
ATOM 788 O O . ASN A 1 97 ? -12.011 3.082 16.214 1.00 80.25 97 ASN A O 1
ATOM 792 N N . SER A 1 98 ? -11.966 1.338 14.796 1.00 80.81 98 SER A N 1
ATOM 793 C CA . SER A 1 98 ? -11.325 2.077 13.703 1.00 80.81 98 SER A CA 1
ATOM 794 C C . SER A 1 98 ? -12.219 3.200 13.181 1.00 80.81 98 SER A C 1
ATOM 796 O O . SER A 1 98 ? -11.740 4.321 13.025 1.00 80.81 98 SER A O 1
ATOM 798 N N . LEU A 1 99 ? -13.519 2.940 13.009 1.00 76.81 99 LEU A N 1
ATOM 799 C CA . LEU A 1 99 ? -14.507 3.942 12.605 1.00 76.81 99 LEU A CA 1
ATOM 800 C C . LEU A 1 99 ? -14.668 5.036 13.670 1.00 76.81 99 LEU A C 1
ATOM 802 O O . LEU A 1 99 ? -14.567 6.218 13.351 1.00 76.81 99 LEU A O 1
ATOM 806 N N . LYS A 1 100 ? -14.816 4.664 14.950 1.00 79.12 100 LYS A N 1
ATOM 807 C CA . LYS A 1 100 ? -14.940 5.626 16.066 1.00 79.12 100 LYS A CA 1
ATOM 808 C C . LYS A 1 100 ? -13.720 6.534 16.215 1.00 79.12 100 LYS A C 1
ATOM 810 O O . LYS A 1 100 ? -13.853 7.701 16.572 1.00 79.12 100 LYS A O 1
ATOM 815 N N . SER A 1 101 ? -12.527 5.991 15.983 1.00 78.25 101 SER A N 1
ATOM 816 C CA . SER A 1 101 ? -11.261 6.716 16.139 1.00 78.25 101 SER A CA 1
ATOM 817 C C . SER A 1 101 ? -10.729 7.321 14.837 1.00 78.25 101 SER A C 1
ATOM 819 O O . SER A 1 101 ? -9.648 7.914 14.845 1.00 78.25 101 SER A O 1
ATOM 821 N N . CYS A 1 102 ? -11.467 7.182 13.728 1.00 74.00 102 CYS A N 1
ATOM 822 C CA . CYS A 1 102 ? -11.037 7.550 12.376 1.00 74.00 102 CYS A CA 1
ATOM 823 C C . CYS A 1 102 ? -9.649 6.984 12.009 1.00 74.00 102 CYS A C 1
ATOM 825 O O . CYS A 1 102 ? -8.859 7.619 11.301 1.00 74.00 102 CYS A O 1
ATOM 827 N N . ASN A 1 103 ? -9.329 5.798 12.527 1.00 78.44 103 ASN A N 1
ATOM 828 C CA . ASN A 1 103 ? -8.089 5.088 12.255 1.00 78.44 103 ASN A CA 1
ATOM 829 C C . ASN A 1 103 ? -8.239 4.184 11.028 1.00 78.44 103 ASN A C 1
ATOM 831 O O . ASN A 1 103 ? -9.336 3.770 10.657 1.00 78.44 103 ASN A O 1
ATOM 835 N N . LYS A 1 104 ? -7.111 3.840 10.396 1.00 82.88 104 LYS A N 1
ATOM 836 C CA . LYS A 1 104 ? -7.117 2.837 9.325 1.00 82.88 104 LYS A CA 1
ATOM 837 C C . LYS A 1 104 ? -7.589 1.488 9.869 1.00 82.88 104 LYS A C 1
ATOM 839 O O . LYS A 1 104 ? -7.099 1.043 10.903 1.00 82.88 104 LYS A O 1
ATOM 844 N N . ILE A 1 105 ? -8.452 0.816 9.111 1.00 86.56 105 ILE A N 1
ATOM 845 C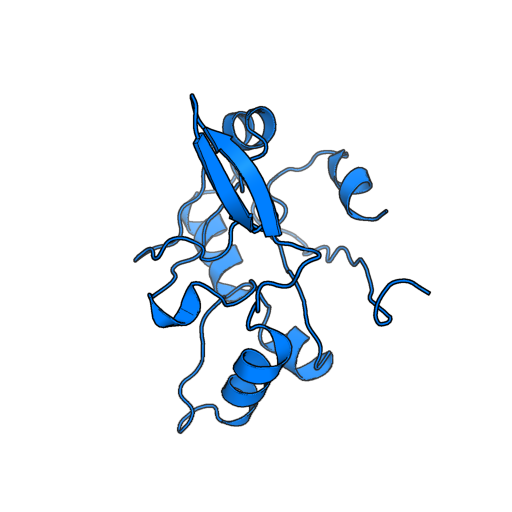 CA . ILE A 1 105 ? -8.972 -0.517 9.447 1.00 86.56 105 ILE A CA 1
ATOM 846 C C . ILE A 1 105 ? -7.889 -1.592 9.303 1.00 86.56 105 ILE A C 1
ATOM 848 O O . ILE A 1 105 ? -7.910 -2.588 10.010 1.00 86.56 105 ILE A O 1
ATOM 852 N N . TYR A 1 106 ? -6.897 -1.387 8.435 1.00 90.81 106 TYR A N 1
ATOM 853 C CA . TYR A 1 106 ? -5.775 -2.310 8.304 1.00 90.81 106 TYR A CA 1
ATOM 854 C C . TYR A 1 106 ? -4.454 -1.590 8.024 1.00 90.81 106 TYR A C 1
ATOM 856 O O . TYR A 1 106 ? -4.409 -0.469 7.503 1.00 90.81 106 TYR A O 1
ATOM 864 N N . TYR A 1 107 ? -3.358 -2.273 8.344 1.00 92.12 107 TYR A N 1
ATOM 865 C CA . TYR A 1 107 ? -1.994 -1.871 8.022 1.00 92.12 107 TYR A CA 1
ATOM 866 C C . TYR A 1 107 ? -1.275 -3.012 7.313 1.00 92.12 107 TYR A C 1
ATOM 868 O O . TYR A 1 107 ? -1.212 -4.120 7.835 1.00 92.12 107 TYR A O 1
ATOM 876 N N . LEU A 1 108 ? -0.700 -2.728 6.145 1.00 95.50 108 LEU A N 1
ATOM 877 C CA . LEU A 1 108 ? 0.145 -3.674 5.418 1.00 95.50 108 LEU A CA 1
ATOM 878 C C . LEU A 1 108 ? 1.477 -3.913 6.145 1.00 95.50 108 LEU A C 1
ATOM 880 O O . LEU A 1 108 ? 1.984 -3.021 6.834 1.00 95.50 108 LEU A O 1
ATOM 884 N N . LYS A 1 109 ? 2.073 -5.086 5.896 1.00 96.00 109 LYS A N 1
ATOM 885 C CA . LYS A 1 109 ? 3.500 -5.330 6.140 1.00 96.00 109 LYS A CA 1
ATOM 886 C C . LYS A 1 109 ? 4.320 -4.254 5.425 1.00 96.00 109 LYS A C 1
ATOM 888 O O . LYS A 1 109 ? 4.064 -3.964 4.258 1.00 96.00 109 LYS A O 1
ATOM 893 N N . ARG A 1 110 ? 5.290 -3.670 6.123 1.00 96.75 110 ARG A N 1
ATOM 894 C CA . ARG A 1 110 ? 6.069 -2.523 5.646 1.00 96.75 110 ARG A CA 1
ATOM 895 C C . ARG A 1 110 ? 7.445 -2.530 6.286 1.00 96.75 110 ARG A C 1
ATOM 897 O O . ARG A 1 110 ? 7.541 -2.521 7.509 1.00 96.75 110 ARG A O 1
ATOM 904 N N . ASN A 1 111 ? 8.499 -2.485 5.481 1.00 97.00 111 ASN A N 1
ATOM 905 C CA . ASN A 1 111 ? 9.854 -2.288 6.002 1.00 97.00 111 ASN A CA 1
ATOM 906 C C . ASN A 1 111 ? 10.225 -0.793 6.089 1.00 97.00 111 ASN A C 1
ATOM 908 O O . ASN A 1 111 ? 9.511 0.079 5.591 1.00 97.00 111 ASN A O 1
ATOM 912 N N . GLU A 1 112 ? 11.380 -0.500 6.689 1.00 97.31 112 GLU A N 1
ATOM 913 C CA . GLU A 1 112 ? 11.895 0.867 6.877 1.00 97.31 112 GLU A CA 1
ATOM 914 C C . GLU A 1 112 ? 12.058 1.665 5.570 1.00 97.31 112 GLU A C 1
ATOM 916 O O . GLU A 1 112 ? 11.896 2.885 5.549 1.00 97.31 112 GLU A O 1
ATOM 921 N N . LYS A 1 113 ? 12.329 0.997 4.441 1.00 97.25 113 LYS A N 1
ATOM 922 C CA . LYS A 1 113 ? 12.466 1.660 3.132 1.00 97.25 113 LYS A CA 1
ATOM 923 C C . LYS A 1 113 ? 11.105 2.038 2.533 1.00 97.25 113 LYS A C 1
ATOM 925 O O . LYS A 1 113 ? 11.019 2.942 1.705 1.00 97.25 113 LYS A O 1
ATOM 930 N N . GLU A 1 114 ? 10.037 1.386 2.983 1.00 97.94 114 GLU A N 1
ATOM 931 C CA . GLU A 1 114 ? 8.673 1.494 2.454 1.00 97.94 114 GLU A CA 1
ATOM 932 C C . GLU A 1 114 ? 7.765 2.400 3.295 1.00 97.94 114 GLU A C 1
ATOM 934 O O . GLU A 1 114 ? 6.593 2.612 2.967 1.00 97.94 114 GLU A O 1
ATOM 939 N N . VAL A 1 115 ? 8.291 2.998 4.369 1.00 97.62 115 VAL A N 1
ATOM 940 C CA . VA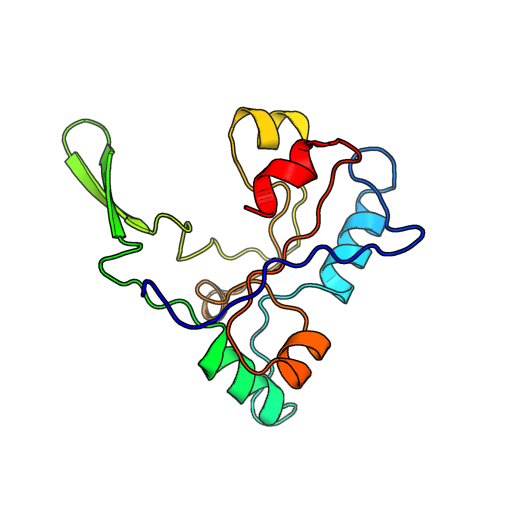L A 1 115 ? 7.526 3.865 5.285 1.00 97.62 115 VAL A CA 1
ATOM 941 C C . VAL A 1 115 ? 6.929 5.096 4.622 1.00 97.62 115 VAL A C 1
ATOM 943 O O . VAL A 1 115 ? 6.059 5.751 5.193 1.00 97.62 115 VAL A O 1
ATOM 946 N N . ARG A 1 116 ? 7.372 5.416 3.406 1.00 97.62 116 ARG A N 1
ATOM 947 C CA . ARG A 1 116 ? 6.876 6.533 2.597 1.00 97.62 116 ARG A CA 1
ATOM 948 C C . ARG A 1 116 ? 6.152 6.100 1.326 1.00 97.62 116 ARG A C 1
ATOM 950 O O . ARG A 1 116 ? 5.795 6.969 0.542 1.00 97.62 116 ARG A O 1
ATOM 957 N N . VAL A 1 117 ? 5.943 4.806 1.112 1.00 97.69 117 VAL A N 1
ATOM 958 C CA . VAL A 1 117 ? 5.263 4.285 -0.078 1.00 97.69 117 VAL A CA 1
ATOM 959 C C . VAL A 1 117 ? 3.756 4.267 0.179 1.00 97.69 117 VAL A C 1
ATOM 961 O O . VAL A 1 117 ? 3.303 3.756 1.213 1.00 97.69 117 VAL A O 1
ATOM 964 N N . ASN A 1 118 ? 2.990 4.858 -0.739 1.00 96.25 118 ASN A N 1
ATOM 965 C CA . ASN A 1 118 ? 1.537 4.711 -0.794 1.00 96.25 118 ASN A CA 1
ATOM 966 C C . ASN A 1 118 ? 1.145 3.250 -1.028 1.00 96.25 118 ASN A C 1
ATOM 968 O O . ASN A 1 118 ? 1.897 2.482 -1.620 1.00 96.25 118 ASN A O 1
ATOM 972 N N . ASP A 1 119 ? -0.059 2.884 -0.603 1.00 95.88 119 ASP A N 1
ATOM 973 C CA . ASP A 1 119 ? -0.577 1.551 -0.885 1.00 95.88 119 ASP A CA 1
ATOM 974 C C . ASP A 1 119 ? -1.087 1.537 -2.344 1.00 95.88 119 ASP A C 1
ATOM 976 O O . ASP A 1 119 ? -1.822 2.435 -2.769 1.00 95.88 119 ASP A O 1
ATOM 980 N N . TYR A 1 120 ? -0.655 0.556 -3.136 1.00 97.06 120 TYR A N 1
ATOM 981 C CA . TYR A 1 120 ? -0.929 0.471 -4.570 1.00 97.06 120 TYR A CA 1
ATOM 982 C C . TYR A 1 120 ? -1.242 -0.967 -4.998 1.00 97.06 120 TYR A C 1
ATOM 984 O O . TYR A 1 120 ? -0.881 -1.928 -4.320 1.00 97.06 120 TYR A O 1
ATOM 992 N N . ASN A 1 121 ? -1.883 -1.118 -6.157 1.00 97.44 121 ASN A N 1
ATOM 993 C CA . ASN A 1 121 ? -1.993 -2.405 -6.841 1.00 97.44 121 ASN A CA 1
ATOM 994 C C . ASN A 1 121 ? -0.963 -2.457 -7.988 1.00 97.44 121 ASN A C 1
ATOM 996 O O . ASN A 1 121 ? -0.960 -1.546 -8.822 1.00 97.44 121 ASN A O 1
ATOM 1000 N N . PRO A 1 122 ? -0.095 -3.484 -8.073 1.00 97.25 122 PRO A N 1
ATOM 1001 C CA . PRO A 1 122 ? 0.958 -3.548 -9.090 1.00 97.25 122 PRO A CA 1
ATOM 1002 C C . PRO A 1 122 ? 0.460 -3.502 -10.537 1.00 97.25 122 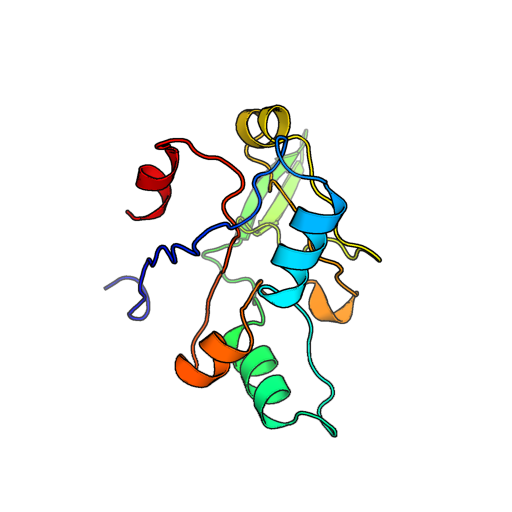PRO A C 1
ATOM 1004 O O . PRO A 1 122 ? 1.078 -2.847 -11.377 1.00 97.25 122 PRO A O 1
ATOM 1007 N N . LEU A 1 123 ? -0.655 -4.176 -10.835 1.00 96.62 123 LEU A N 1
ATOM 1008 C CA . LEU A 1 123 ? -1.237 -4.208 -12.175 1.00 96.62 123 LEU A CA 1
ATOM 1009 C C . LEU A 1 123 ? -1.820 -2.840 -12.541 1.00 96.62 123 LEU A C 1
ATOM 1011 O O . LEU A 1 123 ? -1.493 -2.290 -13.593 1.00 96.62 123 LEU A O 1
ATOM 1015 N N . LEU A 1 124 ? -2.615 -2.255 -11.642 1.00 96.31 124 LEU A N 1
ATOM 1016 C CA . LEU A 1 124 ? -3.192 -0.930 -11.853 1.00 96.31 124 LEU A CA 1
ATOM 1017 C C . LEU A 1 124 ? -2.109 0.140 -11.979 1.00 96.31 124 LEU A C 1
ATOM 1019 O O . LEU A 1 124 ? -2.232 1.010 -12.830 1.00 96.31 124 LEU A O 1
ATOM 1023 N N . LEU A 1 125 ? -1.016 0.061 -11.215 1.00 97.25 125 LEU A N 1
ATOM 1024 C CA . LEU A 1 125 ? 0.092 1.008 -11.338 1.00 97.25 125 LEU A CA 1
ATOM 1025 C C . LEU A 1 125 ? 0.781 0.925 -12.709 1.00 97.25 125 LEU A C 1
ATOM 1027 O O . LEU A 1 125 ? 1.117 1.961 -13.287 1.00 97.25 125 LEU A O 1
ATOM 1031 N N . LYS A 1 126 ? 0.967 -0.285 -13.254 1.00 96.75 126 LYS A N 1
ATOM 1032 C CA . LYS A 1 126 ? 1.532 -0.481 -14.601 1.00 96.75 126 LYS A CA 1
ATOM 1033 C C . LYS A 1 126 ? 0.658 0.134 -15.696 1.00 96.75 126 LYS A C 1
ATOM 1035 O O . LYS A 1 126 ? 1.202 0.697 -16.648 1.00 96.75 126 LYS A O 1
ATOM 1040 N N . LEU A 1 127 ? -0.664 0.047 -15.541 1.00 95.62 127 LEU A N 1
ATOM 1041 C CA . LEU A 1 127 ? -1.643 0.613 -16.472 1.00 95.62 127 LEU A CA 1
ATOM 1042 C C . LEU A 1 127 ? -1.782 2.135 -16.307 1.00 95.62 127 LEU A C 1
ATOM 1044 O O . LEU A 1 127 ? -1.731 2.870 -17.287 1.00 95.62 127 LEU A O 1
ATOM 1048 N N . TRP A 1 128 ? -1.919 2.608 -15.066 1.00 93.75 128 TRP A N 1
ATOM 1049 C CA . TRP A 1 128 ? -2.229 4.000 -14.734 1.00 93.75 128 TRP A CA 1
ATOM 1050 C C . TRP A 1 128 ? -1.024 4.937 -14.828 1.00 93.75 128 TRP A C 1
ATOM 1052 O O . TRP A 1 128 ? -1.155 6.069 -15.285 1.00 93.75 128 TRP A O 1
ATOM 1062 N N . ARG A 1 129 ? 0.165 4.481 -14.405 1.00 95.25 129 ARG A N 1
ATOM 1063 C CA . ARG A 1 129 ? 1.422 5.260 -14.425 1.00 95.25 129 ARG A CA 1
ATOM 1064 C C . ARG A 1 129 ? 1.326 6.633 -13.746 1.00 95.25 129 ARG A C 1
ATOM 1066 O O . ARG A 1 129 ? 1.970 7.596 -14.162 1.00 95.25 129 ARG A O 1
ATOM 1073 N N . ALA A 1 130 ? 0.553 6.711 -12.673 1.00 93.94 130 ALA A N 1
ATOM 1074 C CA . ALA A 1 130 ? 0.460 7.881 -11.815 1.00 93.94 130 ALA A CA 1
ATOM 1075 C C . ALA A 1 130 ? 0.223 7.462 -10.357 1.00 93.94 130 ALA A C 1
ATOM 1077 O O . ALA A 1 130 ? 0.070 6.278 -10.043 1.00 93.94 130 ALA A O 1
ATOM 1078 N N . ASN A 1 131 ? 0.273 8.438 -9.447 1.00 94.19 131 ASN A N 1
ATOM 1079 C CA . ASN A 1 131 ? 0.041 8.195 -8.026 1.00 94.19 131 ASN A CA 1
ATOM 1080 C C . ASN A 1 131 ? -1.348 7.571 -7.814 1.00 94.19 131 ASN A C 1
ATOM 1082 O O . ASN A 1 131 ? -2.310 7.951 -8.485 1.00 94.19 131 ASN A O 1
ATOM 1086 N N . MET A 1 132 ? -1.432 6.618 -6.888 1.00 92.94 132 MET A N 1
ATOM 1087 C CA . MET A 1 132 ? -2.697 6.075 -6.407 1.00 92.94 132 MET A CA 1
ATOM 1088 C C . MET A 1 132 ? -2.623 5.898 -4.888 1.00 92.94 132 MET A C 1
ATOM 1090 O O . MET A 1 132 ? -1.537 5.816 -4.313 1.00 92.94 132 MET A O 1
ATOM 1094 N N . ASP A 1 133 ? -3.775 5.884 -4.232 1.00 87.25 133 ASP A N 1
ATOM 1095 C CA . ASP A 1 133 ? -3.900 5.515 -2.822 1.00 87.25 133 ASP A CA 1
ATOM 1096 C C . ASP A 1 133 ? -5.059 4.528 -2.731 1.00 87.25 133 ASP A C 1
ATOM 1098 O O . ASP A 1 133 ? -6.222 4.916 -2.640 1.00 87.25 133 ASP A O 1
ATOM 1102 N N . LEU A 1 134 ? -4.735 3.244 -2.896 1.00 89.75 134 LEU A N 1
ATOM 1103 C CA . LEU A 1 134 ? -5.729 2.180 -2.953 1.00 89.75 134 LEU A CA 1
ATOM 1104 C C . LEU A 1 134 ? -5.999 1.649 -1.549 1.00 89.75 134 LEU A C 1
ATOM 1106 O O . LEU A 1 134 ? -5.070 1.322 -0.809 1.00 89.75 134 LEU A O 1
ATOM 1110 N N . GLN A 1 135 ? -7.275 1.534 -1.196 1.00 89.12 135 GLN A N 1
ATOM 1111 C CA . GLN A 1 135 ? -7.698 1.064 0.116 1.00 89.12 135 GLN A CA 1
ATOM 1112 C C . GLN A 1 135 ? -8.768 -0.013 -0.047 1.00 89.12 135 GLN A C 1
ATOM 1114 O O . GLN A 1 135 ? -9.696 0.142 -0.838 1.00 89.12 135 GLN A O 1
ATOM 1119 N N . TYR A 1 136 ? -8.618 -1.111 0.688 1.00 91.00 136 TYR A N 1
ATOM 1120 C CA . TYR A 1 136 ? -9.663 -2.117 0.816 1.00 91.00 136 TYR A CA 1
ATOM 1121 C C . TYR A 1 136 ? -10.746 -1.607 1.771 1.00 91.00 136 TYR A C 1
ATOM 1123 O O . TYR A 1 136 ? -10.446 -1.059 2.836 1.00 91.00 136 TYR A O 1
ATOM 1131 N N . ILE A 1 137 ? -12.000 -1.780 1.367 1.00 85.44 137 ILE A N 1
ATOM 1132 C CA . ILE A 1 137 ? -13.167 -1.309 2.105 1.00 85.44 137 ILE A CA 1
ATOM 1133 C C . ILE A 1 137 ? -13.737 -2.505 2.852 1.00 85.44 137 ILE A C 1
ATOM 1135 O O . ILE A 1 137 ? -14.213 -3.462 2.253 1.00 85.44 137 ILE A O 1
ATOM 1139 N N . ALA A 1 138 ? -13.603 -2.450 4.172 1.00 75.19 138 ALA A N 1
ATOM 1140 C CA . ALA A 1 138 ? -13.824 -3.576 5.068 1.00 75.19 138 ALA A CA 1
ATOM 1141 C C . ALA A 1 138 ? -15.280 -3.759 5.519 1.00 75.19 138 ALA A C 1
ATOM 1143 O O . ALA A 1 138 ? -15.585 -4.749 6.180 1.00 75.19 138 ALA A O 1
ATOM 1144 N N . GLU A 1 139 ? -16.160 -2.810 5.202 1.00 71.88 139 GLU A N 1
ATOM 1145 C CA . GLU A 1 139 ? -17.544 -2.776 5.671 1.00 71.88 139 GLU A CA 1
ATOM 1146 C C . GLU A 1 139 ? -18.532 -2.907 4.503 1.00 71.88 139 GLU A C 1
ATOM 1148 O O . GLU A 1 139 ? -18.233 -2.536 3.369 1.00 71.88 139 GLU A O 1
ATOM 1153 N N . ARG A 1 140 ? -19.739 -3.405 4.795 1.00 64.44 140 ARG A N 1
ATOM 1154 C CA . ARG A 1 140 ? -20.859 -3.500 3.843 1.00 64.44 140 ARG A CA 1
ATOM 1155 C C . ARG A 1 140 ? -21.708 -2.219 3.737 1.00 64.44 140 ARG A C 1
ATOM 1157 O O . ARG A 1 140 ? -22.678 -2.224 2.983 1.00 64.44 140 ARG A O 1
ATOM 1164 N N . SER A 1 141 ? -21.434 -1.165 4.515 1.00 59.38 141 SER A N 1
ATOM 1165 C CA . SER A 1 141 ? -22.373 -0.042 4.678 1.00 59.38 141 SER A CA 1
ATOM 1166 C C . SER A 1 141 ? -22.201 1.105 3.671 1.00 59.38 141 SER A C 1
ATOM 1168 O O . SER A 1 141 ? -21.169 1.266 3.022 1.00 59.38 141 SER A O 1
ATOM 1170 N N . LEU A 1 142 ? -23.253 1.930 3.563 1.00 50.81 142 LEU A N 1
ATOM 1171 C CA . LEU A 1 142 ? -23.367 3.104 2.685 1.00 50.81 142 LEU A CA 1
ATOM 1172 C C . LEU A 1 142 ? -22.322 4.214 2.931 1.00 50.81 142 LEU A C 1
ATOM 1174 O O . LEU A 1 142 ? -22.261 5.146 2.133 1.00 50.81 142 LEU A O 1
ATOM 1178 N N . SER A 1 143 ? -21.486 4.134 3.974 1.00 52.22 143 SER A N 1
ATOM 1179 C CA . SER A 1 143 ? -20.413 5.112 4.250 1.00 52.22 143 SER A CA 1
ATOM 1180 C C . SER A 1 143 ? -19.404 5.252 3.093 1.00 52.22 143 SER A C 1
ATOM 1182 O O . SER A 1 143 ? -18.723 6.269 2.963 1.00 52.22 143 SER A O 1
ATOM 1184 N N . LEU A 1 144 ? -19.390 4.274 2.179 1.00 52.88 144 LEU A N 1
ATOM 1185 C CA . LEU A 1 144 ? -18.761 4.308 0.855 1.00 52.88 144 LEU A CA 1
ATOM 1186 C C . LEU A 1 144 ? -19.013 5.601 0.057 1.00 52.88 144 LEU A C 1
ATOM 1188 O O . LEU A 1 144 ? -18.121 6.041 -0.669 1.00 52.88 144 LEU A O 1
ATOM 1192 N N . THR A 1 145 ? -20.191 6.225 0.174 1.00 50.09 145 THR A N 1
ATOM 1193 C CA . THR A 1 145 ? -20.522 7.428 -0.612 1.00 50.09 145 THR A CA 1
ATOM 1194 C C . THR A 1 145 ? -19.766 8.681 -0.170 1.00 50.09 145 THR A C 1
ATOM 1196 O O . THR A 1 145 ? -19.643 9.610 -0.963 1.00 50.09 145 THR A O 1
ATOM 1199 N N . GLU A 1 146 ? -19.207 8.714 1.044 1.00 52.12 146 GLU A N 1
ATOM 1200 C CA . GLU A 1 146 ? -18.418 9.859 1.534 1.00 52.12 146 GLU A CA 1
ATOM 1201 C C . GLU A 1 146 ? -16.976 9.875 0.990 1.00 52.12 146 GLU A C 1
ATOM 1203 O O . GLU A 1 146 ? -16.285 10.887 1.080 1.00 52.12 146 GLU A O 1
ATOM 1208 N N . TYR A 1 147 ? -16.512 8.770 0.392 1.00 49.97 147 TYR A N 1
ATOM 1209 C CA . TYR A 1 147 ? -15.145 8.621 -0.127 1.00 49.97 147 TYR A CA 1
ATOM 1210 C C . TYR A 1 147 ? -14.985 8.990 -1.615 1.00 49.97 147 TYR A C 1
ATOM 1212 O O . TYR A 1 147 ? -13.859 9.030 -2.124 1.00 49.97 147 TYR A O 1
ATOM 1220 N N . VAL A 1 148 ? -16.090 9.249 -2.325 1.00 52.50 148 VAL A N 1
ATOM 1221 C CA . VAL A 1 148 ? -16.108 9.467 -3.788 1.00 52.50 148 VAL A CA 1
ATOM 1222 C C . VAL A 1 148 ? -16.215 10.955 -4.173 1.00 52.50 148 VAL A C 1
ATOM 1224 O O . VAL A 1 148 ? -16.108 11.282 -5.353 1.00 52.50 148 VAL A O 1
ATOM 1227 N N . THR A 1 149 ? -16.379 11.865 -3.206 1.00 43.88 149 THR A N 1
ATOM 1228 C CA . THR A 1 149 ? -16.563 13.314 -3.444 1.00 43.88 149 THR A CA 1
ATOM 1229 C C . THR A 1 149 ? -15.324 14.153 -3.164 1.00 43.88 149 THR A C 1
ATOM 1231 O O . THR A 1 149 ? -14.707 13.943 -2.094 1.00 43.88 149 THR A O 1
#

Secondary structure (DSSP, 8-state):
--SS---------TT---TTTS-HHHHHHHHHHH-B-----TTT-HHHHHHHHHHTB----TTTEEEEEETTEEEEEETT-PSPPPBSS-EEPPHHHHHHTT--SEE--B-GGGTTBPPB-HHHHHHH-S----------SGGGGGG--

Radius of gyration: 16.54 Å; chains: 1; bounding box: 41×40×42 Å

Sequence (149 aa):
MRGAPHYHILLWIENAPVVGIDRPEEVCSFIQDRITCHIPDSNTSPDLNFLVTKYQMHKCSKYCKRNIKVGKTYVSRCRFNFPRPARDSICINDVENSLKSCNKIYYLKRNEKEVRVNDYNPLLLKLWRANMDLQYIAERSLSLTEYVT

Organism: Amphimedon queenslandica (NCBI:txid400682)

Foldseek 3Di:
DPDDDDADDDDDDPPQDAPPPDDPVSNQVSCPLFKDLDQDDCVVCVPLNCLQVPAFFDDDDPVQWDWDDDPPDTDTAGVVRALADADQAKDADDPVVCVVVVHARIDGHHDPVSSRGAMGGSVVSSVVSHHDHDHDDRDPDPCVVVRRD

pLDDT: mean 88.59, std 12.78, range [40.62, 98.56]